Protein AF-A0A7S2IML1-F1 (afdb_monomer_lite)

Structure (mmCIF, N/CA/C/O backbone):
data_AF-A0A7S2IML1-F1
#
_entry.id   AF-A0A7S2IML1-F1
#
loop_
_atom_site.group_PDB
_atom_site.id
_atom_site.type_symbol
_atom_site.label_atom_id
_atom_site.label_alt_id
_atom_site.label_comp_id
_atom_site.label_asym_id
_atom_site.label_entity_id
_atom_site.label_seq_id
_atom_site.pdbx_PDB_ins_code
_atom_site.Cartn_x
_atom_site.Cartn_y
_atom_site.Cartn_z
_atom_site.occupancy
_atom_site.B_iso_or_equiv
_atom_site.auth_seq_id
_atom_site.auth_comp_id
_atom_site.auth_asym_id
_atom_site.auth_atom_id
_atom_site.pdbx_PDB_model_num
ATOM 1 N N . GLN A 1 1 ? -48.230 26.718 42.073 1.00 41.34 1 GLN A N 1
ATOM 2 C CA . GLN A 1 1 ? -47.554 25.572 41.427 1.00 41.34 1 GLN A CA 1
ATOM 3 C C . GLN A 1 1 ? -46.330 26.133 40.693 1.00 41.34 1 GLN A C 1
ATOM 5 O O . GLN A 1 1 ? -46.534 27.070 39.940 1.00 41.34 1 GLN A O 1
ATOM 10 N N . VAL A 1 2 ? -45.113 25.929 41.236 1.00 38.81 2 VAL A N 1
ATOM 11 C CA . VAL A 1 2 ? -43.992 25.103 40.678 1.00 38.81 2 VAL A CA 1
ATOM 12 C C . VAL A 1 2 ? -43.433 25.678 39.358 1.00 38.81 2 VAL A C 1
ATOM 14 O O . VAL A 1 2 ? -44.230 25.904 38.464 1.00 38.81 2 VAL A O 1
ATOM 17 N N . ALA A 1 3 ? -42.143 25.883 39.054 1.00 37.41 3 ALA A N 1
ATOM 18 C CA . ALA A 1 3 ? -40.807 25.950 39.685 1.00 37.41 3 ALA A CA 1
ATOM 19 C C . ALA A 1 3 ? -39.891 26.575 38.583 1.00 37.41 3 ALA A C 1
ATOM 21 O O . ALA A 1 3 ? -40.128 26.339 37.405 1.00 37.41 3 ALA A O 1
ATOM 22 N N . GLU A 1 4 ? -39.059 27.590 38.827 1.00 39.00 4 GLU A N 1
ATOM 23 C CA . GLU A 1 4 ? -37.616 27.537 39.147 1.00 39.00 4 GLU A CA 1
ATOM 24 C C . GLU A 1 4 ? -36.703 26.663 38.232 1.00 39.00 4 GLU A C 1
ATOM 26 O O . GLU A 1 4 ? -36.771 25.442 38.296 1.00 39.00 4 GLU A O 1
ATOM 31 N N . ARG A 1 5 ? -35.771 27.306 37.486 1.00 38.09 5 ARG A N 1
ATOM 32 C CA . ARG A 1 5 ? -34.285 27.115 37.471 1.00 38.09 5 ARG A CA 1
ATOM 33 C C . ARG A 1 5 ? -33.581 27.219 36.101 1.00 38.09 5 ARG A C 1
ATOM 35 O O . ARG A 1 5 ? -34.094 26.840 35.061 1.00 38.09 5 ARG A O 1
ATOM 42 N N . ARG A 1 6 ? -32.376 27.803 36.183 1.00 47.88 6 ARG A N 1
ATOM 43 C CA . ARG A 1 6 ? -31.349 28.087 35.159 1.00 47.88 6 ARG A CA 1
ATOM 44 C C . ARG A 1 6 ? -30.406 26.884 34.939 1.00 47.88 6 ARG A C 1
ATOM 46 O O . ARG A 1 6 ? -30.245 26.096 35.863 1.00 47.88 6 ARG A O 1
ATOM 53 N N . GLY A 1 7 ? -29.662 26.901 33.822 1.00 35.53 7 GLY A N 1
ATOM 54 C CA . GLY A 1 7 ? -28.522 26.013 33.489 1.00 35.53 7 GLY A CA 1
ATOM 55 C C . GLY A 1 7 ? -28.944 24.898 32.523 1.00 35.53 7 GLY A C 1
ATOM 56 O O . GLY A 1 7 ? -30.040 24.392 32.673 1.00 35.53 7 GLY A O 1
ATOM 57 N N . GLU A 1 8 ? -28.207 24.501 31.482 1.00 40.19 8 GLU A N 1
ATOM 58 C CA . GLU A 1 8 ? -26.752 24.367 31.341 1.00 40.19 8 GLU A CA 1
ATOM 59 C C . GLU A 1 8 ? -26.294 24.488 29.866 1.00 40.19 8 GLU A C 1
ATOM 61 O O . GLU A 1 8 ? -27.048 24.224 28.930 1.00 40.19 8 GLU A O 1
ATOM 66 N N . LEU A 1 9 ? -25.021 24.867 29.680 1.00 42.78 9 LEU A N 1
ATOM 67 C CA . LEU A 1 9 ? -24.241 24.618 28.465 1.00 42.78 9 LEU A CA 1
ATOM 68 C C . LEU A 1 9 ? -24.087 23.105 28.243 1.00 42.78 9 LEU A C 1
ATOM 70 O O . LEU A 1 9 ? -23.789 22.405 29.203 1.00 42.78 9 LEU A O 1
ATOM 74 N N . SER A 1 10 ? -24.086 22.632 26.992 1.00 38.75 10 SER A N 1
ATOM 75 C CA . SER A 1 10 ? -23.058 21.672 26.557 1.00 38.75 10 SER A CA 1
ATOM 76 C C . SER A 1 10 ? -23.012 21.518 25.035 1.00 38.75 10 SER A C 1
ATOM 78 O O . SER A 1 10 ? -23.938 21.034 24.389 1.00 38.75 10 SER A O 1
ATOM 80 N N . THR A 1 11 ? -21.885 21.960 24.494 1.00 41.06 11 THR A N 1
ATOM 81 C CA . THR A 1 11 ? -21.196 21.527 23.280 1.00 41.06 11 THR A CA 1
ATOM 82 C C . THR A 1 11 ? -21.571 20.120 22.783 1.00 41.06 11 THR A C 1
ATOM 84 O O . THR A 1 11 ? -21.257 19.126 23.430 1.00 41.06 11 THR A O 1
ATOM 87 N N . GLN A 1 12 ? -22.121 20.020 21.572 1.00 42.38 12 GLN A N 1
ATOM 88 C CA . GLN A 1 12 ? -21.980 18.825 20.728 1.00 42.38 12 GLN A CA 1
ATOM 89 C C . GLN A 1 12 ? -20.895 19.155 19.693 1.00 42.38 12 GLN A C 1
ATOM 91 O O . GLN A 1 12 ? -21.086 19.993 18.820 1.00 42.38 12 GLN A O 1
ATOM 96 N N . LEU A 1 13 ? -19.639 18.837 20.007 1.00 40.84 13 LEU A N 1
ATOM 97 C CA . LEU A 1 13 ? -18.954 17.588 19.660 1.00 40.84 13 LEU A CA 1
ATOM 98 C C . LEU A 1 13 ? -18.784 17.422 18.147 1.00 40.84 13 LEU A C 1
ATOM 100 O O . LEU A 1 13 ? -19.641 16.894 17.452 1.00 40.84 13 LEU A O 1
ATOM 104 N N . GLY A 1 14 ? -17.614 17.887 17.697 1.00 33.59 14 GLY A N 1
ATOM 105 C CA . GLY A 1 14 ? -16.737 17.189 16.763 1.00 33.59 14 GLY A CA 1
ATOM 106 C C . GLY A 1 14 ? -17.415 16.510 15.587 1.00 33.59 14 GLY A C 1
ATOM 107 O O . GLY A 1 14 ? -17.617 15.299 15.602 1.00 33.59 14 GLY A O 1
ATOM 108 N N . GLY A 1 15 ? -17.627 17.270 14.514 1.00 32.44 15 GLY A N 1
ATOM 109 C CA . GLY A 1 15 ? -17.633 16.677 13.188 1.00 32.44 15 GLY A CA 1
ATOM 110 C C . GLY A 1 15 ? -16.290 15.983 12.987 1.00 32.44 15 GLY A C 1
ATOM 111 O O . GLY A 1 15 ? -15.266 16.644 12.816 1.00 32.44 15 GLY A O 1
ATOM 112 N N . ALA A 1 16 ? -16.283 14.651 13.045 1.00 43.44 16 ALA A N 1
ATOM 113 C CA . ALA A 1 16 ? -15.235 13.886 12.405 1.00 43.44 16 ALA A CA 1
ATOM 114 C C . ALA A 1 16 ? -15.237 14.357 10.951 1.00 43.44 16 ALA A C 1
ATOM 116 O O . ALA A 1 16 ? -16.211 14.147 10.230 1.00 43.44 16 ALA A O 1
ATOM 117 N N . SER A 1 17 ? -14.191 15.090 10.567 1.00 43.75 17 SER A N 1
ATOM 118 C CA . SER A 1 17 ? -13.880 15.352 9.170 1.00 43.75 17 SER A CA 1
ATOM 119 C C . SER A 1 17 ? -13.893 13.991 8.494 1.00 43.75 17 SER A C 1
ATOM 121 O O . SER A 1 17 ? -13.001 13.174 8.730 1.00 43.75 17 SER A O 1
ATOM 123 N N . GLY A 1 18 ? -14.981 13.700 7.778 1.00 43.72 18 GLY A N 1
ATOM 124 C CA . GLY A 1 18 ? -15.130 12.487 7.005 1.00 43.72 18 GLY A CA 1
ATOM 125 C C . GLY A 1 18 ? -14.070 12.558 5.932 1.00 43.72 18 GLY A C 1
ATOM 126 O O . GLY A 1 18 ? -14.287 13.159 4.883 1.00 43.72 18 GLY A O 1
ATOM 127 N N . ALA A 1 19 ? -12.886 12.031 6.232 1.00 55.41 19 ALA A N 1
ATOM 128 C CA . ALA A 1 19 ? -11.872 11.831 5.230 1.00 55.41 19 ALA A CA 1
ATOM 129 C C . ALA A 1 19 ? -12.512 10.911 4.200 1.00 55.41 19 ALA A C 1
ATOM 131 O O . ALA A 1 19 ? -12.798 9.751 4.485 1.00 55.41 19 ALA A O 1
ATOM 132 N N . ASN A 1 20 ? -12.847 11.492 3.054 1.00 66.88 20 ASN A N 1
ATOM 133 C CA . ASN A 1 20 ? -13.568 10.819 1.996 1.00 66.88 20 ASN A CA 1
ATOM 134 C C . ASN A 1 20 ? -12.654 9.697 1.489 1.00 66.88 20 ASN A C 1
ATOM 136 O O . ASN A 1 20 ? -11.687 9.954 0.769 1.00 66.88 20 ASN A O 1
ATOM 140 N N . SER A 1 21 ? -12.873 8.473 1.965 1.00 73.94 21 SER A N 1
ATOM 141 C CA . SER A 1 21 ? -12.038 7.335 1.618 1.00 73.94 21 SER A CA 1
ATOM 142 C C . SER A 1 21 ? -12.432 6.848 0.229 1.00 73.94 21 SER A C 1
ATOM 144 O O . SER A 1 21 ? -13.606 6.622 -0.063 1.00 73.94 21 SER A O 1
ATOM 146 N N . THR A 1 22 ? -11.453 6.722 -0.668 1.00 89.56 22 THR A N 1
ATOM 147 C CA . THR A 1 22 ? -11.721 6.178 -2.005 1.00 89.56 22 THR A CA 1
ATOM 148 C C . THR A 1 22 ? -11.488 4.670 -2.012 1.00 89.56 22 THR A C 1
ATOM 150 O O . THR A 1 22 ? -10.500 4.186 -1.467 1.00 89.56 22 THR A O 1
ATOM 153 N N . ARG A 1 23 ? -12.359 3.907 -2.670 1.00 90.06 23 ARG A N 1
ATOM 154 C CA . ARG A 1 23 ? -12.151 2.463 -2.854 1.00 90.06 23 ARG A CA 1
ATOM 155 C C . ARG A 1 23 ? -10.939 2.187 -3.734 1.00 90.06 23 ARG A C 1
ATOM 157 O O . ARG A 1 23 ? -10.742 2.852 -4.757 1.00 90.06 23 ARG A O 1
ATOM 164 N N . ALA A 1 24 ? -10.147 1.186 -3.366 1.00 77.69 24 ALA A N 1
ATOM 165 C CA . ALA A 1 24 ? -8.940 0.830 -4.098 1.00 77.69 24 ALA A CA 1
ATOM 166 C C . ALA A 1 24 ? -9.239 0.366 -5.529 1.00 77.69 24 ALA A C 1
ATOM 168 O O . ALA A 1 24 ? -8.552 0.793 -6.460 1.00 77.69 24 ALA A O 1
ATOM 169 N N . SER A 1 25 ? -10.301 -0.421 -5.719 1.00 80.62 25 SER A N 1
ATOM 170 C CA . SER A 1 25 ? -10.713 -0.938 -7.031 1.00 80.62 25 SER A CA 1
ATOM 171 C C . SER A 1 25 ? -11.148 0.156 -8.015 1.00 80.62 25 SER A C 1
ATOM 173 O O . SER A 1 25 ? -11.033 -0.026 -9.226 1.00 80.62 25 SER A O 1
ATOM 175 N N . LEU A 1 26 ? -11.570 1.326 -7.522 1.00 77.50 26 LEU A N 1
ATOM 176 C CA . LEU A 1 26 ? -11.945 2.464 -8.368 1.00 77.50 26 LEU A CA 1
ATOM 177 C C . LEU A 1 26 ? -10.743 3.277 -8.867 1.00 77.50 26 LEU A C 1
ATOM 179 O O . LEU A 1 26 ? -10.853 3.950 -9.891 1.00 77.50 26 LEU A O 1
ATOM 183 N N . ARG A 1 27 ? -9.602 3.241 -8.164 1.00 86.75 27 ARG A N 1
ATOM 184 C CA . ARG A 1 27 ? -8.393 3.996 -8.552 1.00 86.75 27 ARG A CA 1
ATOM 185 C C . ARG A 1 27 ? -7.316 3.138 -9.194 1.00 86.75 27 ARG A C 1
ATOM 187 O O . ARG A 1 27 ? -6.606 3.607 -10.081 1.00 86.75 27 ARG A O 1
ATOM 194 N N . CYS A 1 28 ? -7.173 1.898 -8.748 1.00 92.75 28 CYS A N 1
ATOM 195 C CA . CYS A 1 28 ? -6.146 0.998 -9.238 1.00 92.75 28 CYS A CA 1
ATOM 196 C C . CYS A 1 28 ? -6.710 0.100 -10.341 1.00 92.75 28 CYS A C 1
ATOM 198 O O . CYS A 1 28 ? -7.530 -0.781 -10.085 1.00 92.75 28 CYS A O 1
ATOM 200 N N . ARG A 1 29 ? -6.229 0.275 -11.574 1.00 92.50 29 ARG A N 1
ATOM 201 C CA . ARG A 1 29 ? -6.577 -0.626 -12.675 1.00 92.50 29 ARG A CA 1
ATOM 202 C C . ARG A 1 29 ? -5.788 -1.931 -12.563 1.00 92.50 29 ARG A C 1
ATOM 204 O O . ARG A 1 29 ? -4.613 -1.947 -12.201 1.00 92.50 29 ARG A O 1
ATOM 211 N N . ARG A 1 30 ? -6.433 -3.039 -12.927 1.00 94.38 30 ARG A N 1
ATOM 212 C CA . ARG A 1 30 ? -5.782 -4.348 -12.973 1.00 94.38 30 ARG A CA 1
ATOM 213 C C . ARG A 1 30 ? -4.586 -4.350 -13.931 1.00 94.38 30 ARG A C 1
ATOM 215 O O . ARG A 1 30 ? -4.719 -3.894 -15.066 1.00 94.38 30 ARG A O 1
ATOM 222 N N . GLY A 1 31 ? -3.459 -4.913 -13.489 1.00 93.44 31 GLY A N 1
ATOM 223 C CA . GLY A 1 31 ? -2.246 -5.056 -14.308 1.00 93.44 31 GLY A CA 1
ATOM 224 C C . GLY A 1 31 ? -1.579 -3.730 -14.684 1.00 93.44 31 GLY A C 1
ATOM 225 O O . GLY A 1 31 ? -0.951 -3.634 -15.731 1.00 93.44 31 GLY A O 1
ATOM 226 N N . SER A 1 32 ? -1.770 -2.679 -13.883 1.00 95.06 32 SER A N 1
ATOM 227 C CA . SER A 1 32 ? -1.015 -1.430 -14.004 1.00 95.06 32 SER A CA 1
ATOM 228 C C . SER A 1 32 ? -0.292 -1.118 -12.703 1.00 95.06 32 SER A C 1
ATOM 230 O O . SER A 1 32 ? -0.637 -1.656 -11.651 1.00 95.06 32 SER A O 1
ATOM 232 N N . ALA A 1 33 ? 0.697 -0.227 -12.750 1.00 96.62 33 ALA A N 1
ATOM 233 C CA . ALA A 1 33 ? 1.214 0.386 -11.533 1.00 96.62 33 ALA A CA 1
ATOM 234 C C . ALA A 1 33 ? 0.083 1.155 -10.832 1.00 96.62 33 ALA A C 1
ATOM 236 O O . ALA A 1 33 ? -0.712 1.827 -11.499 1.00 96.62 33 ALA A O 1
ATOM 237 N N . CYS A 1 34 ? 0.005 1.058 -9.507 1.00 97.94 34 CYS A N 1
ATOM 238 C CA . CYS A 1 34 ? -0.907 1.864 -8.707 1.00 97.94 34 CYS A CA 1
ATOM 239 C C . CYS A 1 34 ? -0.159 2.643 -7.627 1.00 97.94 34 CYS A C 1
ATOM 241 O O . CYS A 1 34 ? 0.791 2.150 -7.016 1.00 97.94 34 CYS A O 1
ATOM 243 N N . VAL A 1 35 ? -0.617 3.869 -7.385 1.00 97.88 35 VAL A N 1
ATOM 244 C CA . VAL A 1 35 ? -0.095 4.752 -6.347 1.00 97.88 35 VAL A CA 1
ATOM 245 C C . VAL A 1 35 ? -1.250 5.177 -5.454 1.00 97.88 35 VAL A C 1
ATOM 247 O O . VAL A 1 35 ? -2.259 5.659 -5.960 1.00 97.88 35 VAL A O 1
ATOM 250 N N . VAL A 1 36 ? -1.082 5.034 -4.140 1.00 97.81 36 VAL A N 1
ATOM 251 C CA . VAL A 1 36 ? -1.930 5.699 -3.140 1.00 97.81 36 VAL A CA 1
ATOM 252 C C . VAL A 1 36 ? -1.305 7.070 -2.870 1.00 97.81 36 VAL A C 1
ATOM 254 O O . VAL A 1 36 ? -0.229 7.111 -2.261 1.00 97.81 36 VAL A O 1
ATOM 257 N N . PRO A 1 37 ? -1.892 8.183 -3.345 1.00 96.94 37 PRO A N 1
ATOM 258 C CA . PRO A 1 37 ? -1.263 9.500 -3.266 1.00 96.94 37 PRO A CA 1
ATOM 259 C C . PRO A 1 37 ? -1.111 9.998 -1.827 1.00 96.94 37 PRO A C 1
ATOM 261 O O . PRO A 1 37 ? -1.904 9.659 -0.952 1.00 96.94 37 PRO A O 1
ATOM 264 N N . ALA A 1 38 ? -0.107 10.841 -1.583 1.00 96.75 38 ALA A N 1
ATOM 265 C CA . ALA A 1 38 ? 0.096 11.462 -0.277 1.00 96.75 38 ALA A CA 1
ATOM 266 C C . ALA A 1 38 ? -1.138 12.275 0.150 1.00 96.75 38 ALA A C 1
ATOM 268 O O . ALA A 1 38 ? -1.734 12.987 -0.657 1.00 96.75 38 ALA A O 1
ATOM 269 N N . GLY A 1 39 ? -1.520 12.158 1.423 1.00 94.81 39 GLY A N 1
ATOM 270 C CA . GLY A 1 39 ? -2.713 12.809 1.976 1.00 94.81 39 GLY A CA 1
ATOM 271 C C . GLY A 1 39 ? -4.047 12.146 1.611 1.00 94.81 39 GLY A C 1
ATOM 272 O O . GLY A 1 39 ? -5.063 12.494 2.209 1.00 94.81 39 GLY A O 1
ATOM 273 N N . GLU A 1 40 ? -4.067 11.175 0.691 1.00 95.56 40 GLU A N 1
ATOM 274 C CA . GLU A 1 40 ? -5.274 10.410 0.380 1.00 95.56 40 GLU A CA 1
ATOM 275 C C . GLU A 1 40 ? -5.415 9.171 1.271 1.00 95.56 40 GLU A C 1
ATOM 277 O O . GLU A 1 40 ? -4.435 8.569 1.723 1.00 95.56 40 GLU A O 1
ATOM 282 N N . GLN A 1 41 ? -6.668 8.776 1.498 1.00 96.44 41 GLN A N 1
ATOM 283 C CA . GLN A 1 41 ? -7.021 7.532 2.169 1.00 96.44 41 GLN A CA 1
ATOM 284 C C . GLN A 1 41 ? -7.760 6.622 1.195 1.00 96.44 41 GLN A C 1
ATOM 286 O O . GLN A 1 41 ? -8.753 7.023 0.578 1.00 96.44 41 GLN A O 1
ATOM 291 N N . MET A 1 42 ? -7.277 5.392 1.079 1.00 97.00 42 MET A N 1
ATOM 292 C CA . MET A 1 42 ? -7.879 4.346 0.273 1.00 97.00 42 MET A CA 1
ATOM 293 C C . MET A 1 42 ? -8.251 3.144 1.133 1.00 97.00 42 MET A C 1
ATOM 295 O O . MET A 1 42 ? -7.534 2.801 2.076 1.00 97.00 42 MET A O 1
ATOM 299 N N . VAL A 1 43 ? -9.368 2.506 0.794 1.00 97.69 43 VAL A N 1
ATOM 300 C CA . VAL A 1 43 ? -9.825 1.267 1.436 1.00 97.69 43 VAL A CA 1
ATOM 301 C C . VAL A 1 43 ? -9.717 0.122 0.440 1.00 97.69 43 VAL A C 1
ATOM 303 O O . VAL A 1 43 ? -10.141 0.260 -0.707 1.00 97.69 43 VAL A O 1
ATOM 306 N N . LEU A 1 44 ? -9.120 -0.987 0.869 1.00 97.62 44 LEU A N 1
ATOM 307 C CA . LEU A 1 44 ? -9.138 -2.253 0.153 1.00 97.62 44 LEU A CA 1
ATOM 308 C C . LEU A 1 44 ? -10.352 -3.054 0.635 1.00 97.62 44 LEU A C 1
ATOM 310 O O . LEU A 1 44 ? -10.263 -3.751 1.641 1.00 97.62 44 LEU A O 1
ATOM 314 N N . ASP A 1 45 ? -11.469 -2.898 -0.065 1.00 96.12 45 ASP A N 1
ATOM 315 C CA . ASP A 1 45 ? -12.751 -3.585 0.154 1.00 96.12 45 ASP A CA 1
ATOM 316 C C . ASP A 1 45 ? -12.996 -4.719 -0.857 1.00 96.12 45 ASP A C 1
ATOM 318 O O . ASP A 1 45 ? -13.897 -5.532 -0.701 1.00 96.12 45 ASP A O 1
ATOM 322 N N . GLU A 1 46 ? -12.156 -4.813 -1.885 1.00 96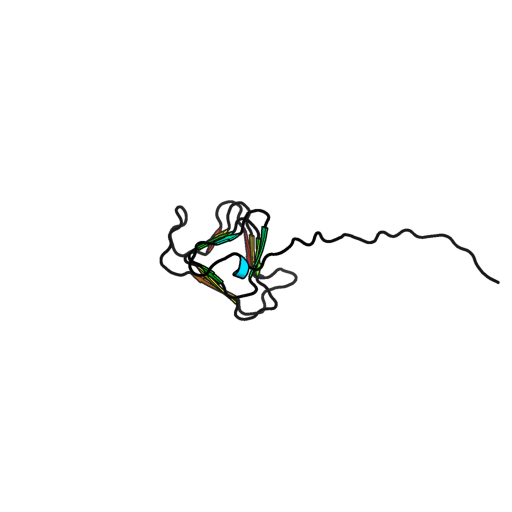.62 46 GLU A N 1
ATOM 323 C CA . GLU A 1 46 ? -12.170 -5.873 -2.887 1.00 96.62 46 GLU A CA 1
ATOM 324 C C . GLU A 1 46 ? -10.734 -6.303 -3.206 1.00 96.62 46 GLU A C 1
ATOM 326 O O . GLU A 1 46 ? -9.778 -5.539 -3.042 1.00 96.62 46 GLU A O 1
ATOM 331 N N . SER A 1 47 ? -10.563 -7.539 -3.685 1.00 97.50 47 SER A N 1
ATOM 332 C CA . SER A 1 47 ? -9.241 -8.037 -4.076 1.00 97.50 47 SER A CA 1
ATOM 333 C C . SER A 1 47 ? -8.633 -7.190 -5.198 1.00 97.50 47 SER A C 1
ATOM 335 O O . SER A 1 47 ? -9.281 -6.895 -6.202 1.00 97.50 47 SER A O 1
ATOM 337 N N . LEU A 1 48 ? -7.351 -6.853 -5.054 1.00 97.38 48 LEU A N 1
ATOM 338 C CA . LEU A 1 48 ? -6.625 -5.975 -5.967 1.00 97.38 48 LEU A CA 1
ATOM 339 C C . LEU A 1 48 ? -5.476 -6.724 -6.649 1.00 97.38 48 LEU A C 1
ATOM 341 O O . LEU A 1 48 ? -4.687 -7.390 -5.987 1.00 97.38 48 LEU A O 1
ATOM 345 N N . ASP A 1 49 ? -5.343 -6.589 -7.971 1.00 97.69 49 ASP A N 1
ATOM 346 C CA . ASP A 1 49 ? -4.269 -7.210 -8.762 1.00 97.69 49 ASP A CA 1
ATOM 347 C C . ASP A 1 49 ? -3.589 -6.178 -9.668 1.00 97.69 49 ASP A C 1
ATOM 349 O O . ASP A 1 49 ? -4.057 -5.878 -10.763 1.00 97.69 49 ASP A O 1
ATOM 353 N N . VAL A 1 50 ? -2.471 -5.627 -9.205 1.00 97.50 50 VAL A N 1
ATOM 354 C CA . VAL A 1 50 ? -1.717 -4.541 -9.856 1.00 97.50 50 VAL A CA 1
ATOM 355 C C . VAL A 1 50 ? -0.306 -5.000 -10.191 1.00 97.50 50 VAL A C 1
ATOM 357 O O . VAL A 1 50 ? 0.174 -5.998 -9.658 1.00 97.50 50 VAL A O 1
ATOM 360 N N . ASP A 1 51 ? 0.384 -4.313 -11.089 1.00 97.44 51 ASP A N 1
ATOM 361 C CA . ASP A 1 51 ? 1.780 -4.641 -11.406 1.00 97.44 51 ASP A CA 1
ATOM 362 C C . ASP A 1 51 ? 2.703 -4.268 -10.248 1.00 97.44 51 ASP A C 1
ATOM 364 O O . ASP A 1 51 ? 3.519 -5.073 -9.800 1.00 97.44 51 ASP A O 1
ATOM 368 N N . THR A 1 52 ? 2.514 -3.075 -9.695 1.00 98.12 52 THR A N 1
ATOM 369 C CA . THR A 1 52 ? 3.244 -2.561 -8.534 1.00 98.12 52 THR A CA 1
ATOM 370 C C . THR A 1 52 ? 2.314 -1.707 -7.681 1.00 98.12 52 THR A C 1
ATOM 372 O O . THR A 1 52 ? 1.345 -1.140 -8.195 1.00 98.12 52 THR A O 1
ATOM 375 N N . LEU A 1 53 ? 2.595 -1.615 -6.381 1.00 98.44 53 LEU A N 1
ATOM 376 C CA . LEU A 1 53 ? 1.862 -0.736 -5.473 1.00 98.44 53 LEU A CA 1
ATOM 377 C C . LEU A 1 53 ? 2.831 0.138 -4.670 1.00 98.44 53 LEU A C 1
ATOM 379 O O . LEU A 1 53 ? 3.633 -0.385 -3.896 1.00 98.44 53 LEU A O 1
ATOM 383 N N . SER A 1 54 ? 2.714 1.458 -4.828 1.00 98.38 54 SER A N 1
ATOM 384 C CA . SER A 1 54 ? 3.412 2.457 -4.007 1.00 98.38 54 SER A CA 1
ATOM 385 C C . SER A 1 54 ? 2.418 3.201 -3.119 1.00 98.38 54 SER A C 1
ATOM 387 O O . SER A 1 54 ? 1.467 3.808 -3.611 1.00 98.38 54 SER A O 1
ATOM 389 N N . ILE A 1 55 ? 2.632 3.178 -1.807 1.00 98.62 55 ILE A N 1
ATOM 390 C CA . ILE A 1 55 ? 1.728 3.772 -0.820 1.00 98.62 55 ILE A CA 1
ATOM 391 C C . ILE A 1 55 ? 2.402 4.998 -0.205 1.00 98.62 55 ILE A C 1
ATOM 393 O O . ILE A 1 55 ? 3.315 4.847 0.603 1.00 98.62 55 ILE A O 1
ATOM 397 N N . LYS A 1 56 ? 1.937 6.194 -0.590 1.00 98.19 56 LYS A N 1
ATOM 398 C CA . LYS A 1 56 ? 2.369 7.498 -0.044 1.00 98.19 56 LYS A CA 1
ATOM 399 C C . LYS A 1 56 ? 1.312 8.139 0.857 1.00 98.19 56 LYS A C 1
ATOM 401 O O . LYS A 1 56 ? 1.628 8.963 1.705 1.00 98.19 56 LYS A O 1
ATOM 406 N N . GLY A 1 57 ? 0.047 7.774 0.652 1.00 97.75 57 GLY A N 1
ATOM 407 C CA . GLY A 1 57 ? -1.069 8.066 1.552 1.00 97.75 57 GLY A CA 1
ATOM 408 C C . GLY A 1 57 ? -1.327 6.919 2.520 1.00 97.75 57 GLY A C 1
ATOM 409 O O . GLY A 1 57 ? -0.400 6.250 2.968 1.00 97.75 57 GLY A O 1
ATOM 410 N N . THR A 1 58 ? -2.596 6.660 2.824 1.00 98.50 58 THR A N 1
ATOM 411 C CA . THR A 1 58 ? -3.005 5.538 3.681 1.00 98.50 58 THR A CA 1
ATOM 412 C C . THR A 1 58 ? -3.800 4.511 2.886 1.00 98.50 58 THR A C 1
ATOM 414 O O . 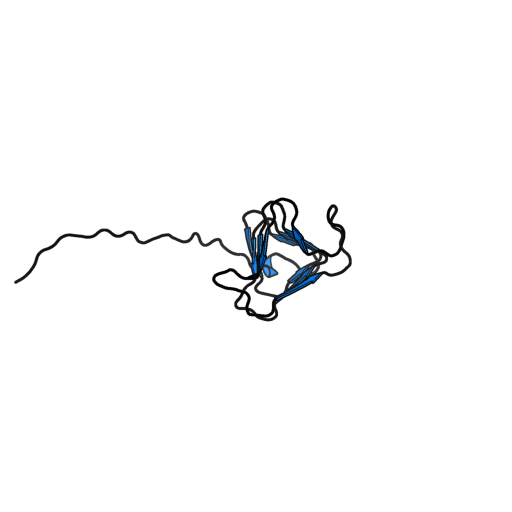THR A 1 58 ? -4.800 4.864 2.269 1.00 98.50 58 THR A O 1
ATOM 417 N N . LEU A 1 59 ? -3.397 3.241 2.939 1.00 98.44 59 LEU A N 1
ATOM 418 C CA . LEU A 1 59 ? -4.205 2.111 2.484 1.00 98.44 59 LEU A CA 1
ATOM 419 C C . LEU A 1 59 ? -4.671 1.311 3.697 1.00 98.44 59 LEU A C 1
ATOM 421 O O . LEU A 1 59 ? -3.845 0.796 4.450 1.00 98.44 59 LEU A O 1
ATOM 425 N N . THR A 1 60 ? -5.984 1.200 3.875 1.00 98.31 60 THR A N 1
ATOM 426 C CA . THR A 1 60 ? -6.597 0.445 4.975 1.00 98.31 60 THR A CA 1
ATOM 427 C C . THR A 1 60 ? -7.348 -0.760 4.431 1.00 98.31 60 THR A C 1
ATOM 429 O O . THR A 1 60 ? -8.101 -0.637 3.472 1.00 98.31 60 THR A O 1
ATOM 432 N N . TRP A 1 61 ? -7.148 -1.920 5.041 1.00 97.81 61 TRP A N 1
ATOM 433 C CA . TRP A 1 61 ? -7.932 -3.120 4.758 1.00 97.81 61 TRP A CA 1
ATOM 434 C C . TRP A 1 61 ? -9.351 -2.976 5.311 1.00 97.81 61 TRP A C 1
ATOM 436 O O . TRP A 1 61 ? -9.510 -2.554 6.460 1.00 97.81 61 TRP A O 1
ATOM 446 N N . ASP A 1 62 ? -10.371 -3.339 4.535 1.00 97.75 62 ASP A N 1
ATOM 447 C CA . ASP A 1 62 ? -11.717 -3.488 5.085 1.00 97.75 62 ASP A CA 1
ATOM 448 C C . ASP A 1 62 ? -11.774 -4.758 5.944 1.00 97.75 62 ASP A C 1
ATOM 450 O O . ASP A 1 62 ? -11.678 -5.878 5.446 1.00 97.75 62 ASP A O 1
ATOM 454 N N . VAL A 1 63 ? -11.902 -4.578 7.260 1.00 97.94 63 VAL A N 1
ATOM 455 C CA . VAL A 1 63 ? -11.938 -5.686 8.228 1.00 97.94 63 VAL A CA 1
ATOM 456 C C . VAL A 1 63 ? -13.267 -6.442 8.231 1.00 97.94 63 VAL A C 1
ATOM 458 O O . VAL A 1 63 ? -13.382 -7.498 8.860 1.00 97.94 63 VAL A O 1
ATOM 461 N N . SER A 1 64 ? -14.284 -5.905 7.554 1.00 97.44 64 SER A N 1
ATOM 462 C CA . SER A 1 64 ? -15.583 -6.555 7.403 1.00 97.44 64 SER A CA 1
ATOM 463 C C . SER A 1 64 ? -15.619 -7.558 6.250 1.00 97.44 64 SER A C 1
ATOM 465 O O . SER A 1 64 ? -16.520 -8.396 6.229 1.00 97.44 64 SER A O 1
ATOM 467 N N . GLU A 1 65 ? -14.611 -7.580 5.379 1.00 97.50 65 GLU A N 1
ATOM 468 C CA . GLU A 1 65 ? -14.519 -8.480 4.224 1.00 97.50 65 GLU A CA 1
ATOM 469 C C . GLU A 1 65 ? -13.609 -9.684 4.510 1.00 97.50 65 GLU A C 1
ATOM 471 O O . GLU A 1 65 ? -12.638 -9.583 5.259 1.00 97.50 65 GLU A O 1
ATOM 476 N N . ASP A 1 66 ? -13.943 -10.858 3.965 1.00 97.62 66 ASP A N 1
ATOM 477 C CA . ASP A 1 66 ? -13.124 -12.074 4.111 1.00 97.62 66 ASP A CA 1
ATOM 478 C C . ASP A 1 66 ? -12.360 -12.390 2.823 1.00 97.62 66 ASP A C 1
ATOM 480 O O . ASP A 1 66 ? -12.777 -12.022 1.728 1.00 97.62 66 ASP A O 1
ATOM 484 N N . ASP A 1 67 ? -11.244 -13.100 2.966 1.00 97.31 67 ASP A N 1
ATOM 485 C CA . ASP A 1 67 ? -10.419 -13.611 1.865 1.00 97.31 67 ASP A CA 1
ATOM 486 C C . ASP A 1 67 ? -9.926 -12.549 0.862 1.00 97.31 67 ASP A C 1
ATOM 488 O O . ASP A 1 67 ? -9.625 -12.826 -0.304 1.00 97.31 67 ASP A O 1
ATOM 492 N N . LEU A 1 68 ? -9.785 -11.307 1.327 1.00 97.62 68 LEU A N 1
ATOM 493 C CA . LEU A 1 68 ? -9.243 -10.223 0.522 1.00 97.62 68 LEU A CA 1
ATOM 494 C C . LEU A 1 68 ? -7.776 -10.486 0.172 1.00 97.62 68 LEU A C 1
ATOM 496 O O . LEU A 1 68 ? -6.935 -10.763 1.036 1.00 97.62 68 LEU A O 1
ATOM 500 N N . THR A 1 69 ? -7.458 -10.348 -1.115 1.00 98.38 69 THR A N 1
ATOM 501 C CA . THR A 1 69 ? -6.116 -10.579 -1.643 1.00 98.38 69 THR A CA 1
ATOM 502 C C . THR A 1 69 ? -5.589 -9.356 -2.388 1.00 98.38 69 THR A C 1
ATOM 504 O O . THR A 1 69 ? -6.175 -8.910 -3.372 1.00 98.38 69 THR A O 1
ATOM 507 N N . LEU A 1 70 ? -4.417 -8.870 -1.978 1.00 98.31 70 LEU A N 1
ATOM 508 C CA . LEU A 1 70 ? -3.606 -7.910 -2.723 1.00 98.31 70 LEU A CA 1
ATOM 509 C C . LEU A 1 70 ? -2.497 -8.650 -3.480 1.00 98.31 70 LEU A C 1
ATOM 511 O O . LEU A 1 70 ? -1.630 -9.271 -2.867 1.00 98.31 70 LEU A O 1
ATOM 515 N N . ARG A 1 71 ? -2.482 -8.557 -4.810 1.00 98.44 71 ARG A N 1
ATOM 516 C CA . ARG A 1 71 ? -1.456 -9.135 -5.688 1.00 98.44 71 ARG A CA 1
ATOM 517 C C . ARG A 1 71 ? -0.661 -8.012 -6.344 1.00 98.44 71 ARG A C 1
ATOM 519 O O . ARG A 1 71 ? -1.231 -7.194 -7.059 1.00 98.44 71 ARG A O 1
ATOM 526 N N . ALA A 1 72 ? 0.654 -7.999 -6.148 1.00 98.38 72 ALA A N 1
ATOM 527 C CA . ALA A 1 72 ? 1.549 -7.008 -6.752 1.00 98.38 72 ALA A CA 1
ATOM 528 C C . ALA A 1 72 ? 2.949 -7.586 -6.975 1.00 98.38 72 ALA A C 1
ATOM 530 O O . ALA A 1 72 ? 3.339 -8.513 -6.280 1.00 98.38 72 ALA A O 1
ATOM 531 N N . GLY A 1 73 ? 3.721 -7.078 -7.934 1.00 98.19 73 GLY A N 1
ATOM 532 C CA . GLY A 1 73 ? 5.132 -7.452 -8.111 1.00 98.19 73 GLY A CA 1
ATOM 533 C C . GLY A 1 73 ? 6.025 -6.986 -6.959 1.00 98.19 73 GLY A C 1
ATOM 534 O O . GLY A 1 73 ? 6.962 -7.680 -6.568 1.00 98.19 73 GLY A O 1
ATOM 535 N N . TYR A 1 74 ? 5.687 -5.837 -6.381 1.00 98.44 74 TYR A N 1
ATOM 536 C CA . TYR A 1 74 ? 6.149 -5.387 -5.075 1.00 98.44 74 TYR A CA 1
ATOM 537 C C . TYR A 1 74 ? 5.099 -4.470 -4.443 1.00 98.44 74 TYR A C 1
ATOM 539 O O . TYR A 1 74 ? 4.262 -3.889 -5.144 1.00 98.44 74 TYR A O 1
ATOM 547 N N . VAL A 1 75 ? 5.188 -4.310 -3.125 1.00 98.50 75 VAL A N 1
ATOM 548 C CA . VAL A 1 75 ? 4.460 -3.296 -2.361 1.00 98.50 75 VAL A CA 1
ATOM 549 C C . VAL A 1 75 ? 5.477 -2.477 -1.574 1.00 98.50 75 VAL A C 1
ATOM 551 O O . VAL A 1 75 ? 6.206 -3.024 -0.745 1.00 98.50 75 VAL A O 1
ATOM 554 N N . VAL A 1 76 ? 5.527 -1.171 -1.828 1.00 98.62 76 VAL A N 1
ATOM 555 C CA . VAL A 1 76 ? 6.383 -0.234 -1.092 1.00 98.62 76 VAL A CA 1
ATOM 556 C C . VAL A 1 76 ? 5.527 0.795 -0.368 1.00 98.62 76 VAL A C 1
ATOM 558 O O . VAL A 1 76 ? 4.635 1.396 -0.964 1.00 98.62 76 VAL A O 1
ATOM 561 N N . VAL A 1 77 ? 5.798 1.003 0.918 1.00 98.69 77 VAL A N 1
ATOM 562 C CA . VAL A 1 77 ? 5.247 2.127 1.681 1.00 98.69 77 VAL A CA 1
ATOM 563 C C . VAL A 1 77 ? 6.341 3.169 1.861 1.00 98.69 77 VAL A C 1
ATOM 565 O O . VAL A 1 77 ? 7.381 2.883 2.453 1.00 98.69 77 VAL A O 1
ATOM 568 N N . GLU A 1 78 ? 6.131 4.369 1.343 1.00 97.94 78 GLU A N 1
ATOM 569 C CA . GLU A 1 78 ? 7.164 5.402 1.268 1.00 97.94 78 GLU A CA 1
ATOM 570 C C . GLU A 1 78 ? 6.588 6.798 1.493 1.00 97.94 78 GLU A C 1
ATOM 572 O O . GLU A 1 78 ? 5.377 6.964 1.592 1.00 97.94 78 GLU A O 1
ATOM 577 N N . ASP A 1 79 ? 7.455 7.805 1.606 1.00 95.19 79 ASP A N 1
ATOM 578 C CA . ASP A 1 79 ? 7.065 9.219 1.712 1.00 95.19 79 ASP A CA 1
ATOM 579 C C . ASP A 1 79 ? 6.032 9.510 2.825 1.00 95.19 79 ASP A C 1
ATOM 581 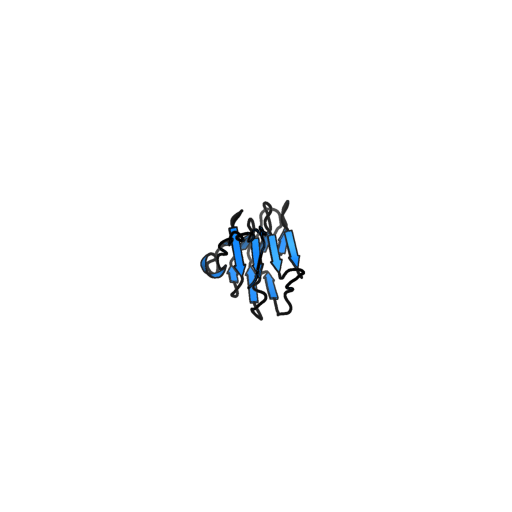O O . ASP A 1 79 ? 5.158 10.360 2.683 1.00 95.19 79 ASP A O 1
ATOM 585 N N . GLY A 1 80 ? 6.137 8.801 3.956 1.00 96.06 80 GLY A N 1
ATOM 586 C CA . GLY A 1 80 ? 5.213 8.929 5.089 1.00 96.06 80 GLY A CA 1
ATOM 587 C C . GLY A 1 80 ? 3.896 8.164 4.934 1.00 96.06 80 GLY A C 1
ATOM 588 O O . GLY A 1 80 ? 2.996 8.350 5.752 1.00 96.06 80 GLY A O 1
ATOM 589 N N . GLY A 1 81 ? 3.785 7.304 3.922 1.00 98.44 81 GLY A N 1
ATOM 590 C CA . GLY A 1 81 ? 2.619 6.462 3.712 1.00 98.44 81 GLY A CA 1
ATOM 591 C C . GLY A 1 81 ? 2.403 5.417 4.808 1.00 98.44 81 GLY A C 1
ATOM 592 O O . GLY A 1 81 ? 3.287 5.116 5.619 1.00 98.44 81 GLY A O 1
ATOM 593 N N . HIS A 1 82 ? 1.207 4.831 4.810 1.00 98.62 82 HIS A N 1
ATOM 594 C CA . HIS A 1 82 ? 0.768 3.892 5.836 1.00 98.62 82 HIS A CA 1
ATOM 595 C C . HIS A 1 82 ? -0.080 2.767 5.240 1.00 98.62 82 HIS A C 1
ATOM 597 O O . HIS A 1 82 ? -1.138 3.010 4.665 1.00 98.62 82 HIS A O 1
ATOM 603 N N . LEU A 1 83 ? 0.373 1.526 5.395 1.00 98.62 83 LEU A N 1
ATOM 604 C CA . LEU A 1 83 ? -0.439 0.336 5.154 1.00 98.62 83 LEU A CA 1
ATOM 605 C C . LEU A 1 83 ? -0.990 -0.178 6.487 1.00 98.62 83 LEU A C 1
ATOM 607 O O . LEU A 1 83 ? -0.214 -0.439 7.406 1.00 98.62 83 LEU A O 1
ATOM 611 N N . LYS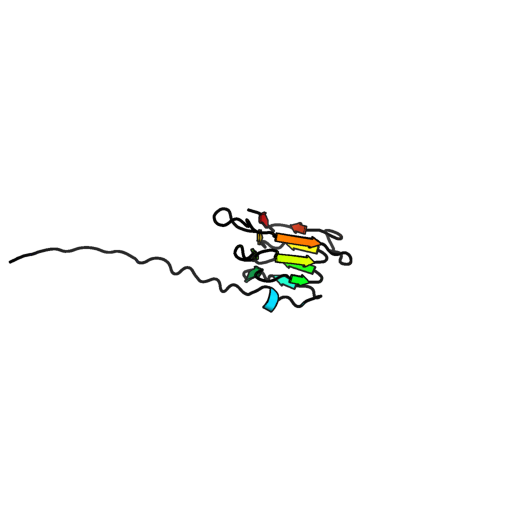 A 1 84 ? -2.311 -0.340 6.576 1.00 98.62 84 LYS A N 1
ATOM 612 C CA . LYS A 1 84 ? -3.012 -0.801 7.780 1.00 98.62 84 LYS A CA 1
ATOM 613 C C . LYS A 1 84 ? -3.829 -2.051 7.476 1.00 98.62 84 LYS A C 1
ATOM 615 O O . LYS A 1 84 ? -4.824 -1.976 6.753 1.00 98.62 84 LYS A O 1
ATOM 620 N N . ILE A 1 85 ? -3.425 -3.181 8.045 1.00 98.25 85 ILE A N 1
ATOM 621 C CA . ILE A 1 85 ? -4.192 -4.429 8.030 1.00 98.25 85 ILE A CA 1
ATOM 622 C C . ILE A 1 85 ? -4.833 -4.572 9.406 1.00 98.25 85 ILE A C 1
ATOM 624 O O . ILE A 1 85 ? -4.197 -5.037 10.347 1.00 98.25 85 ILE A O 1
ATOM 628 N N . GLY A 1 86 ? -6.064 -4.077 9.529 1.00 97.62 86 GLY A N 1
ATOM 629 C CA . GLY A 1 86 ? -6.713 -3.898 10.824 1.00 97.62 86 GLY A CA 1
ATOM 630 C C . GLY A 1 86 ? -6.152 -2.726 11.636 1.00 97.62 86 GLY A C 1
ATOM 631 O O . GLY A 1 86 ? -5.252 -1.987 11.224 1.00 97.62 86 GLY A O 1
ATOM 632 N N . THR A 1 87 ? -6.735 -2.526 12.813 1.00 97.38 87 THR A N 1
ATOM 633 C CA . THR A 1 87 ? -6.265 -1.601 13.851 1.00 97.38 87 THR A CA 1
ATOM 634 C C . THR A 1 87 ? -6.346 -2.284 15.211 1.00 97.38 87 THR A C 1
ATOM 636 O O . THR A 1 87 ? -7.034 -3.288 15.354 1.00 97.38 87 THR A O 1
ATOM 639 N N . LYS A 1 88 ? -5.704 -1.721 16.237 1.00 96.31 88 LYS A N 1
ATOM 640 C CA . LYS A 1 88 ? -5.776 -2.268 17.599 1.00 96.31 88 LYS A CA 1
ATOM 641 C C . LYS A 1 88 ? -7.215 -2.458 18.109 1.00 96.31 88 LYS A C 1
ATOM 643 O O . LYS A 1 88 ? -7.479 -3.442 18.791 1.00 96.31 88 LYS A O 1
ATOM 648 N N . ASP A 1 89 ? -8.118 -1.538 17.772 1.00 96.75 89 ASP A N 1
ATOM 649 C CA . ASP A 1 89 ? -9.518 -1.578 18.216 1.00 96.75 89 ASP A CA 1
ATOM 650 C C . ASP A 1 89 ? -10.413 -2.409 17.277 1.00 96.75 89 ASP A C 1
ATOM 652 O O . ASP A 1 89 ? -11.489 -2.855 17.671 1.00 96.75 89 ASP A O 1
ATOM 656 N N . ALA A 1 90 ? -9.964 -2.640 16.041 1.00 97.19 90 ALA A N 1
ATOM 657 C CA . ALA A 1 90 ? -10.652 -3.434 15.027 1.00 97.19 90 ALA A CA 1
ATOM 658 C C . ALA A 1 90 ? -9.628 -4.257 14.218 1.00 97.19 90 ALA A C 1
ATOM 660 O O . ALA A 1 90 ? -9.238 -3.830 13.125 1.00 97.19 90 ALA A O 1
ATOM 661 N N . PRO A 1 91 ? -9.123 -5.379 14.768 1.00 98.12 91 PRO A N 1
ATOM 662 C CA . PRO A 1 91 ? -8.108 -6.203 14.113 1.00 98.12 91 PRO A CA 1
ATOM 663 C C . PRO A 1 91 ? -8.681 -6.974 12.917 1.00 98.12 91 PRO A C 1
AT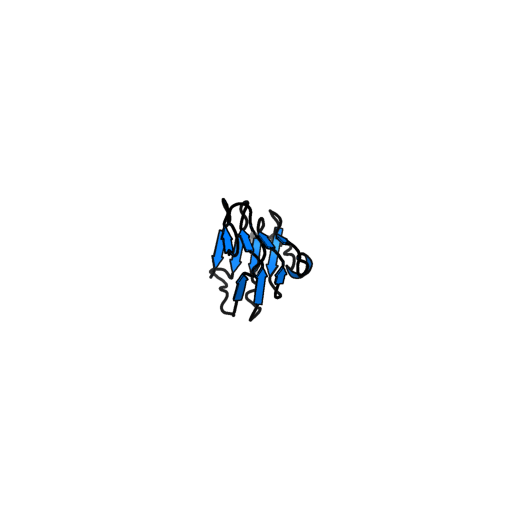OM 665 O O . PRO A 1 91 ? -9.889 -7.234 12.842 1.00 98.12 91 PRO A O 1
ATOM 668 N N . MET A 1 92 ? -7.814 -7.370 11.985 1.00 97.62 92 MET A N 1
ATOM 669 C CA . MET A 1 92 ? -8.192 -8.179 10.825 1.00 97.62 92 MET A CA 1
ATOM 670 C C . MET A 1 92 ? -8.306 -9.656 11.226 1.00 97.62 92 MET A C 1
ATOM 672 O O . MET A 1 92 ? -7.419 -10.466 10.979 1.00 97.62 92 MET A O 1
ATOM 676 N N . ASN A 1 93 ? -9.431 -10.018 11.845 1.00 98.00 93 ASN A N 1
ATOM 677 C CA . ASN A 1 93 ? -9.710 -11.397 12.279 1.00 98.00 93 ASN A CA 1
ATOM 678 C C . ASN A 1 93 ? -10.071 -12.353 11.126 1.00 98.00 93 ASN A C 1
ATOM 680 O O . ASN A 1 93 ? -10.232 -13.556 11.336 1.00 98.00 93 ASN A O 1
ATOM 684 N N . LYS A 1 94 ? -10.257 -11.808 9.923 1.00 97.75 94 LYS A N 1
ATOM 685 C CA . LYS A 1 94 ? -10.574 -12.536 8.694 1.00 97.75 94 LYS A CA 1
ATOM 686 C C . LYS A 1 94 ? -9.315 -12.775 7.869 1.00 97.75 94 LYS A C 1
ATOM 688 O O . LYS A 1 94 ? -8.254 -12.219 8.158 1.00 97.75 94 LYS A O 1
ATOM 693 N N . ARG A 1 95 ? -9.398 -13.610 6.833 1.00 98.00 95 ARG A N 1
ATOM 694 C CA . ARG A 1 95 ? -8.213 -13.911 6.022 1.00 98.00 95 ARG A CA 1
ATOM 695 C C . ARG A 1 95 ? -7.828 -12.692 5.180 1.00 98.00 95 ARG A C 1
ATOM 697 O O . ARG A 1 95 ? -8.624 -12.201 4.389 1.00 98.00 95 ARG A O 1
ATOM 704 N N . ALA A 1 96 ? -6.582 -12.248 5.318 1.00 97.94 96 ALA A N 1
ATOM 705 C CA . ALA A 1 96 ? -5.967 -11.226 4.476 1.00 97.94 96 ALA A CA 1
ATOM 706 C C . ALA A 1 96 ? -4.701 -11.790 3.829 1.00 97.94 96 ALA A C 1
ATOM 708 O O . ALA A 1 96 ? -3.837 -12.337 4.518 1.00 97.94 96 ALA A O 1
ATOM 709 N N . THR A 1 97 ? -4.577 -11.647 2.510 1.00 98.56 97 THR A N 1
ATOM 710 C CA . THR A 1 97 ? -3.425 -12.167 1.764 1.00 98.56 97 THR A CA 1
ATOM 711 C C . THR A 1 97 ? -2.724 -11.052 0.998 1.00 98.56 97 THR A C 1
ATOM 713 O O . THR A 1 97 ? -3.327 -10.381 0.165 1.00 98.56 97 THR A O 1
ATOM 716 N N . ILE A 1 98 ? -1.414 -10.906 1.205 1.00 98.38 98 ILE A N 1
ATOM 717 C CA . ILE A 1 98 ? -0.539 -10.152 0.299 1.00 98.38 98 ILE A CA 1
ATOM 718 C C . ILE A 1 98 ? 0.290 -11.157 -0.499 1.00 98.38 98 ILE A C 1
ATOM 720 O O . ILE A 1 98 ? 1.122 -11.878 0.050 1.00 98.38 98 ILE A O 1
ATOM 724 N N . TYR A 1 99 ? 0.070 -11.202 -1.810 1.00 98.38 99 TYR A N 1
ATOM 725 C CA . TYR A 1 99 ? 0.770 -12.085 -2.732 1.00 98.38 99 TYR A CA 1
ATOM 726 C C . TYR A 1 99 ? 1.745 -11.301 -3.614 1.00 98.38 99 TYR A C 1
ATOM 728 O O . TYR A 1 99 ? 1.341 -10.518 -4.479 1.00 98.38 99 TYR A O 1
ATOM 736 N N . ILE A 1 100 ? 3.043 -11.562 -3.443 1.00 98.31 100 ILE A N 1
ATOM 737 C CA . ILE A 1 100 ? 4.091 -10.882 -4.205 1.00 98.31 100 ILE A CA 1
ATOM 738 C C . ILE A 1 100 ? 4.472 -11.669 -5.474 1.00 98.31 100 ILE A C 1
ATOM 740 O O . ILE A 1 100 ? 5.178 -12.690 -5.425 1.00 98.31 100 ILE A O 1
ATOM 744 N N . LYS A 1 101 ? 3.994 -11.171 -6.622 1.00 96.69 101 LYS A N 1
ATOM 745 C CA . LYS A 1 101 ? 4.231 -11.685 -7.981 1.00 96.69 101 LYS A CA 1
ATOM 746 C C . LYS A 1 101 ? 5.707 -11.539 -8.381 1.00 96.69 101 LYS A C 1
ATOM 748 O O . LYS A 1 101 ? 6.461 -10.763 -7.806 1.00 96.69 101 LYS A O 1
ATOM 753 N N . LYS A 1 102 ? 6.134 -12.290 -9.397 1.00 92.00 102 LYS A N 1
ATOM 754 C CA . LYS A 1 102 ? 7.427 -12.074 -10.073 1.00 92.00 102 LYS A CA 1
ATOM 755 C C . LYS A 1 102 ? 7.275 -10.978 -11.138 1.00 92.00 102 LYS A C 1
ATOM 757 O O . LYS A 1 102 ? 6.169 -10.782 -11.629 1.00 92.00 102 LYS A O 1
ATOM 762 N N . GLY A 1 103 ? 8.379 -10.347 -11.543 1.00 84.62 103 GLY A N 1
ATOM 763 C CA . GLY A 1 103 ? 8.439 -9.577 -12.797 1.00 84.62 103 GLY A CA 1
ATOM 764 C C . GLY A 1 103 ? 8.588 -8.059 -12.679 1.00 84.62 103 GLY A C 1
ATOM 765 O O . GLY A 1 103 ? 8.686 -7.410 -13.711 1.00 84.62 103 GLY A O 1
ATOM 766 N N . HIS A 1 104 ? 8.657 -7.495 -11.469 1.00 93.56 104 HIS A N 1
ATOM 767 C CA . HIS A 1 104 ? 8.872 -6.056 -11.277 1.00 93.56 104 HIS A CA 1
ATOM 768 C C . HIS A 1 104 ? 10.023 -5.790 -10.301 1.00 93.56 104 HIS A C 1
ATOM 770 O O . HIS A 1 104 ? 10.156 -6.479 -9.285 1.00 93.56 104 HIS A O 1
ATOM 776 N N . GLU A 1 105 ? 10.840 -4.787 -10.622 1.00 95.19 105 GLU A N 1
ATOM 777 C CA . GLU A 1 105 ? 12.013 -4.369 -9.855 1.00 95.19 105 GLU A CA 1
ATOM 778 C C . GLU A 1 105 ? 11.851 -2.925 -9.382 1.00 95.19 105 GLU A C 1
ATOM 780 O O . GLU A 1 105 ? 11.497 -2.033 -10.152 1.00 95.19 105 GLU A O 1
ATOM 785 N N . HIS A 1 106 ? 12.116 -2.703 -8.101 1.00 96.06 106 HIS A N 1
ATOM 786 C CA . HIS A 1 106 ? 12.225 -1.387 -7.506 1.00 96.06 106 HIS A CA 1
ATOM 787 C C . HIS A 1 106 ? 13.693 -0.960 -7.485 1.00 96.06 106 HIS A C 1
ATOM 789 O O . HIS A 1 106 ? 14.548 -1.690 -6.983 1.00 96.06 106 HIS A O 1
ATOM 795 N N . ASN A 1 107 ? 13.973 0.261 -7.942 1.00 93.94 107 ASN A N 1
ATOM 796 C CA . ASN A 1 107 ? 15.328 0.796 -8.132 1.00 93.94 107 ASN A CA 1
ATOM 797 C C . ASN A 1 107 ? 16.252 0.739 -6.897 1.00 93.94 107 ASN A C 1
ATOM 799 O O . ASN A 1 107 ? 17.468 0.793 -7.046 1.00 93.94 107 ASN A O 1
ATOM 803 N N . LYS A 1 108 ? 15.690 0.669 -5.684 1.00 94.81 108 LYS A N 1
ATOM 804 C CA . LYS A 1 108 ? 16.442 0.613 -4.417 1.00 94.81 108 LYS A CA 1
ATOM 805 C C . LYS A 1 108 ? 16.282 -0.689 -3.641 1.00 94.81 108 LYS A C 1
ATOM 807 O O . LYS A 1 108 ? 17.152 -1.029 -2.853 1.00 94.81 108 LYS A O 1
ATOM 812 N N . LEU A 1 109 ? 15.147 -1.367 -3.801 1.00 95.44 109 LEU A N 1
ATOM 813 C CA . LEU A 1 109 ? 14.754 -2.495 -2.944 1.00 95.44 109 LEU A CA 1
ATOM 814 C C . LEU A 1 109 ? 14.786 -3.833 -3.693 1.00 95.44 109 LEU A C 1
ATOM 816 O O . LEU A 1 109 ? 14.533 -4.878 -3.102 1.00 95.44 109 LEU A O 1
ATOM 820 N N . GLY A 1 110 ? 15.123 -3.814 -4.985 1.00 95.88 110 GLY A N 1
ATOM 821 C CA . GLY A 1 110 ? 15.192 -5.006 -5.814 1.00 95.88 110 GLY A CA 1
ATOM 822 C C . GLY A 1 110 ? 13.805 -5.544 -6.153 1.00 95.88 110 GLY A C 1
ATOM 823 O O . GLY A 1 110 ? 12.865 -4.789 -6.399 1.00 95.88 110 GLY A O 1
ATOM 824 N N . THR A 1 111 ? 13.672 -6.867 -6.205 1.00 96.62 111 THR A N 1
ATOM 825 C CA . THR A 1 111 ? 12.446 -7.537 -6.656 1.00 96.62 111 THR A CA 1
ATOM 826 C C . THR A 1 111 ? 11.730 -8.232 -5.504 1.00 96.62 111 THR A C 1
ATOM 828 O O . THR A 1 111 ? 12.355 -8.668 -4.541 1.00 96.62 111 THR A O 1
ATOM 831 N N . ARG A 1 112 ? 10.410 -8.397 -5.643 1.00 95.75 112 ARG A N 1
ATOM 832 C CA . ARG A 1 112 ? 9.574 -9.258 -4.793 1.00 95.75 112 ARG A CA 1
ATOM 833 C C . ARG A 1 112 ? 9.636 -8.955 -3.293 1.00 95.75 112 ARG A C 1
ATOM 835 O O . ARG A 1 112 ? 10.000 -9.813 -2.492 1.00 95.75 112 ARG A O 1
ATOM 842 N N . PHE A 1 113 ? 9.190 -7.769 -2.908 1.00 97.50 113 PHE A N 1
ATOM 843 C CA . PHE A 1 113 ? 9.127 -7.384 -1.504 1.00 97.50 113 PHE A CA 1
ATOM 844 C C . PHE A 1 113 ? 7.775 -6.769 -1.130 1.00 97.50 113 PHE A C 1
ATOM 846 O O . PHE A 1 113 ? 7.055 -6.220 -1.967 1.00 97.50 113 PHE A O 1
ATOM 853 N N . LEU A 1 114 ? 7.475 -6.862 0.162 1.00 98.25 114 LEU A N 1
ATOM 854 C CA . LEU A 1 114 ? 6.605 -5.955 0.898 1.00 98.25 114 LEU A CA 1
ATOM 855 C C . LEU A 1 114 ? 7.516 -5.244 1.897 1.00 98.25 114 LEU A C 1
ATOM 857 O O . LEU A 1 114 ? 8.194 -5.914 2.676 1.00 98.25 114 LEU A O 1
ATOM 861 N N . GLY A 1 115 ? 7.573 -3.919 1.866 1.00 97.69 115 GLY A N 1
ATOM 862 C CA . GLY A 1 115 ? 8.488 -3.197 2.740 1.00 97.69 115 GLY A CA 1
ATOM 863 C C . GLY A 1 115 ? 8.259 -1.700 2.758 1.00 97.69 115 GLY A C 1
ATOM 864 O O . GLY A 1 115 ? 7.409 -1.167 2.043 1.00 97.69 115 GLY A O 1
ATOM 865 N N . THR A 1 116 ? 9.038 -1.027 3.595 1.00 98.00 116 THR A N 1
ATOM 866 C CA . THR A 1 116 ? 9.009 0.425 3.730 1.00 98.00 116 THR A CA 1
ATOM 867 C C . THR A 1 116 ? 10.284 1.044 3.170 1.00 98.00 116 THR A C 1
ATOM 869 O O . THR A 1 116 ? 11.351 0.425 3.160 1.00 98.00 116 THR A O 1
ATOM 872 N N . LEU A 1 117 ? 10.177 2.284 2.701 1.00 96.38 117 LEU A N 1
ATOM 873 C CA . LEU A 1 117 ? 11.312 3.125 2.346 1.00 96.38 117 LEU A CA 1
ATOM 874 C C . LEU A 1 117 ? 11.150 4.491 3.020 1.00 96.38 117 LEU A C 1
ATOM 876 O O . LEU A 1 117 ? 10.111 5.138 2.904 1.00 96.38 117 LEU A O 1
ATOM 880 N N . GLY A 1 118 ? 12.179 4.943 3.736 1.00 93.81 118 GLY A N 1
ATOM 881 C CA . GLY A 1 118 ? 12.110 6.195 4.492 1.00 93.81 118 GLY A CA 1
ATOM 882 C C . GLY A 1 118 ? 11.162 6.090 5.690 1.00 93.81 118 GLY A C 1
ATOM 883 O O . GLY A 1 118 ? 11.334 5.223 6.540 1.00 93.81 118 GLY A O 1
ATOM 884 N N . SER A 1 119 ? 10.179 6.987 5.772 1.00 95.56 119 SER A N 1
ATOM 885 C CA . SER A 1 119 ? 9.248 7.118 6.905 1.00 95.56 119 SER A CA 1
ATOM 886 C C . SER A 1 119 ? 7.947 6.309 6.770 1.00 95.56 119 SER A C 1
ATOM 888 O O . SER A 1 119 ? 7.014 6.534 7.543 1.00 95.56 119 SER A O 1
ATOM 890 N N . GLY A 1 120 ? 7.862 5.395 5.797 1.00 97.75 120 GLY A N 1
ATOM 891 C CA . GLY A 1 120 ? 6.686 4.544 5.597 1.00 97.75 120 GLY A CA 1
ATOM 892 C C . GLY A 1 120 ? 6.418 3.593 6.769 1.00 97.75 120 GLY A C 1
ATOM 893 O O . GLY A 1 120 ? 7.344 3.177 7.470 1.00 97.75 120 GLY A O 1
ATOM 894 N N . LYS A 1 121 ? 5.145 3.233 6.972 1.00 98.44 121 LYS A N 1
ATOM 895 C CA . LYS A 1 121 ? 4.694 2.370 8.078 1.00 98.44 121 LYS A CA 1
ATOM 896 C C . LYS A 1 121 ? 3.801 1.231 7.600 1.00 98.44 121 LYS A C 1
ATOM 898 O O . LYS A 1 121 ? 2.954 1.420 6.729 1.00 98.44 121 LYS A O 1
ATOM 903 N N . ILE A 1 122 ? 3.966 0.062 8.210 1.00 98.56 122 ILE A N 1
ATOM 904 C CA . ILE A 1 122 ? 3.099 -1.101 8.014 1.00 98.56 122 ILE A CA 1
ATOM 905 C C . ILE A 1 122 ? 2.641 -1.551 9.397 1.00 98.56 122 ILE A C 1
ATOM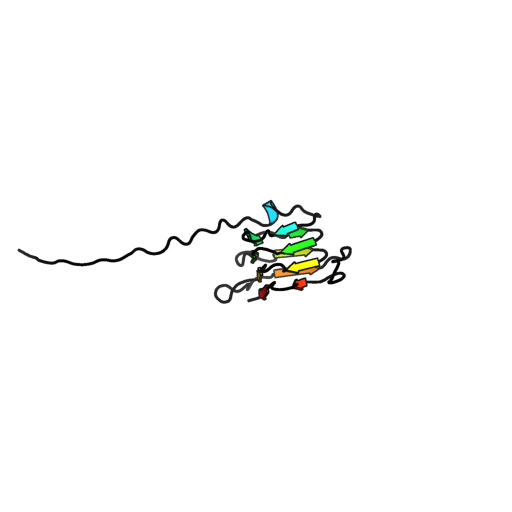 907 O O . ILE A 1 122 ? 3.475 -1.975 10.194 1.00 98.56 122 ILE A O 1
ATOM 911 N N . ASP A 1 123 ? 1.337 -1.470 9.650 1.00 98.38 123 ASP A N 1
ATOM 912 C CA . ASP A 1 123 ? 0.715 -1.966 10.876 1.00 98.38 123 ASP A CA 1
ATOM 913 C C . ASP A 1 123 ? -0.196 -3.149 10.548 1.00 98.38 123 ASP A C 1
ATOM 915 O O . ASP A 1 123 ? -1.011 -3.090 9.620 1.00 98.38 123 ASP A O 1
ATOM 919 N N . ILE A 1 124 ? -0.048 -4.223 11.320 1.00 97.69 124 ILE A N 1
ATOM 920 C CA . ILE A 1 124 ? -0.860 -5.436 11.230 1.00 97.69 124 ILE A CA 1
ATOM 921 C C . ILE A 1 124 ? -1.376 -5.729 12.635 1.00 97.69 124 ILE A C 1
ATOM 923 O O . ILE A 1 124 ? -0.577 -5.848 13.570 1.00 97.69 124 ILE A O 1
ATOM 927 N N . HIS A 1 125 ? -2.697 -5.811 12.769 1.00 97.19 125 HIS A N 1
ATOM 928 C CA . HIS A 1 125 ? -3.399 -6.037 14.028 1.00 97.19 125 HIS A CA 1
ATOM 929 C C . HIS A 1 125 ? -4.393 -7.182 13.907 1.00 97.19 125 HIS A C 1
ATOM 931 O O . HIS A 1 125 ? -5.156 -7.194 12.912 1.00 97.19 125 HIS A O 1
#

Organism: NCBI:txid1333877

Radius of gyration: 20.16 Å; chains: 1; bounding box: 64×42×56 Å

Foldseek 3Di:
DDDDDDDDDDDDDDDPPPLPEAEPPVQADAAEEGEQDAPHHYEDPAAHHYAEYEFNAEYEYDLVDAPHEYEYFEYEFENQGEYYQADPVGANPHDYYYHRDHDDADPPPGTGYYYYDDNGYYDHD

Sequence (125 aa):
QVAERRGELSTQLGGASGANSTRASLRCRRGSACVVPAGEQMVLDESLDVDTLSIKGTLTWDVSEDDLTLRAGYVVVEDGGHLKIGTKDAPMNKRATIYIKKGHEHNKLGTRFLGTLGSGKIDIH

Secondary structure (DSSP, 8-state):
--------------------PEEHHHHS-TTSEEEE-TT-EEEE-S-EE-SEEEESSEEEE-TT-SSEEEEES-EEE-TT-EEEES-SSS---S-EEEEE-SS-EETTTEES-EEE-TT-EEEE-

InterPro domains:
  IPR019316 G8 domain [PF10162] (31-125)
  IPR019316 G8 domain [PS51484] (24-125)
  IPR019316 G8 domain [SM01225] (21-125)
  IPR052387 Fibrocystin [PTHR46769] (31-115)

pLDDT: mean 87.41, std 20.38, range [32.44, 98.69]